Protein AF-A0A953LMV0-F1 (afdb_monomer_lite)

Secondary structure (DSSP, 8-state):
-HHHHHHHHHHTS-EEESSHHHHHHHHHHHHHHTTPPP----EEEHHHHHHHHHHHH-SS---TT-HHHHHHTTTPPP--TT-HHHHHHHHHHHHHHHHHHHT--SGGGG-

pLDDT: mean 91.79, std 8.78, range [57.16, 98.31]

Sequence (111 aa):
AALEQVLLRLEQGVLLVHFAALDVEFLRRACLACGRPWPRPRVVDTVRLLEHMARFEYPKPAPASQLGAARERFGLPAVEEHDALADALATAELFLVLRHRLRAETVGELI

Structure (mmCIF, N/CA/C/O backbone):
data_AF-A0A953LMV0-F1
#
_entry.id   AF-A0A953LMV0-F1
#
loop_
_atom_site.group_PDB
_atom_site.id
_atom_site.type_symbol
_atom_site.label_atom_id
_atom_site.label_alt_id
_atom_site.label_comp_id
_atom_site.label_asym_id
_atom_site.label_entity_id
_atom_site.label_seq_id
_atom_site.pdbx_PDB_ins_code
_atom_site.Cartn_x
_atom_site.Cartn_y
_atom_site.Cartn_z
_atom_site.occupancy
_atom_site.B_iso_or_equiv
_atom_site.auth_seq_id
_atom_site.auth_comp_id
_atom_site.auth_asym_id
_atom_site.auth_atom_id
_atom_site.pdbx_PDB_model_num
ATOM 1 N N . ALA A 1 1 ? -18.609 8.220 7.581 1.00 79.00 1 ALA A N 1
ATOM 2 C CA . ALA A 1 1 ? -17.713 9.095 6.786 1.00 79.00 1 ALA A CA 1
ATOM 3 C C . ALA A 1 1 ? -16.659 8.237 6.077 1.00 79.00 1 ALA A C 1
ATOM 5 O O . ALA A 1 1 ? -16.539 7.075 6.442 1.00 79.00 1 ALA A O 1
ATOM 6 N N . ALA A 1 2 ? -15.918 8.759 5.090 1.00 92.06 2 ALA A N 1
ATOM 7 C CA . ALA A 1 2 ? -14.952 7.987 4.285 1.00 92.06 2 ALA A CA 1
ATOM 8 C C . ALA A 1 2 ? -13.950 7.161 5.122 1.00 92.06 2 ALA A C 1
ATOM 10 O O . ALA A 1 2 ? -13.700 6.001 4.807 1.00 92.06 2 ALA A O 1
ATOM 11 N N . LEU A 1 3 ? -13.466 7.709 6.245 1.00 95.06 3 LEU A N 1
ATOM 12 C CA . LEU A 1 3 ? -12.580 6.997 7.174 1.00 95.06 3 LEU A CA 1
ATOM 13 C C . LEU A 1 3 ? -13.185 5.681 7.695 1.00 95.06 3 LEU A C 1
ATOM 15 O O . LEU A 1 3 ? -12.485 4.682 7.761 1.00 95.06 3 LEU A O 1
ATOM 19 N N . GLU A 1 4 ? -14.482 5.646 8.008 1.00 95.31 4 GLU A N 1
ATOM 20 C CA . GLU A 1 4 ? -15.161 4.430 8.489 1.00 95.31 4 GLU A CA 1
ATOM 21 C C . GLU A 1 4 ? -15.122 3.305 7.455 1.00 95.31 4 GLU A C 1
ATOM 23 O O . GLU A 1 4 ? -14.906 2.146 7.795 1.00 95.31 4 GLU A O 1
ATOM 28 N N . GLN A 1 5 ? -15.304 3.654 6.179 1.00 94.69 5 GLN A N 1
ATOM 29 C CA . GLN A 1 5 ? -15.247 2.682 5.092 1.00 94.69 5 GLN A CA 1
ATOM 30 C C . GLN A 1 5 ? -13.826 2.148 4.919 1.00 94.69 5 GLN A C 1
ATOM 32 O O . GLN A 1 5 ? -13.651 0.950 4.715 1.00 94.69 5 GLN A O 1
ATOM 37 N N . VAL A 1 6 ? -12.815 3.012 5.052 1.00 94.50 6 VAL A N 1
ATOM 38 C CA . VAL A 1 6 ? -11.409 2.592 5.030 1.00 94.50 6 VAL A CA 1
ATOM 39 C C . VAL A 1 6 ? -11.113 1.650 6.196 1.00 94.50 6 VAL A C 1
ATOM 41 O O . VAL A 1 6 ? -10.608 0.557 5.964 1.00 94.50 6 VAL A O 1
ATOM 44 N N . LEU A 1 7 ? -11.481 2.015 7.428 1.00 95.31 7 LEU A N 1
ATOM 45 C CA . LEU A 1 7 ? -11.244 1.190 8.618 1.00 95.31 7 LEU A CA 1
ATOM 46 C C . LEU A 1 7 ? -11.884 -0.198 8.495 1.00 95.31 7 LEU A C 1
ATOM 48 O O . LEU A 1 7 ? -11.204 -1.195 8.726 1.00 95.31 7 LEU A O 1
ATOM 52 N N . LEU A 1 8 ? -13.135 -0.271 8.030 1.00 94.62 8 LEU A N 1
ATOM 53 C CA . LEU A 1 8 ? -13.818 -1.543 7.785 1.00 94.62 8 LEU A CA 1
ATOM 54 C C . LEU A 1 8 ? -13.052 -2.426 6.786 1.00 94.62 8 LEU A C 1
ATOM 56 O O . LEU A 1 8 ? -12.939 -3.634 6.977 1.00 94.62 8 LEU A O 1
ATOM 60 N N . ARG A 1 9 ? -12.505 -1.838 5.715 1.00 94.50 9 ARG A N 1
ATOM 61 C CA . ARG A 1 9 ? -11.720 -2.587 4.719 1.00 94.50 9 ARG A CA 1
ATOM 62 C C . ARG A 1 9 ? -10.362 -3.029 5.259 1.00 94.50 9 ARG A C 1
ATOM 64 O O . ARG A 1 9 ? -9.908 -4.114 4.907 1.00 94.50 9 ARG A O 1
ATOM 71 N N . LEU A 1 10 ? -9.734 -2.231 6.123 1.00 94.50 10 LEU A N 1
ATOM 72 C CA . LEU A 1 10 ? -8.461 -2.581 6.759 1.00 94.50 10 LEU A CA 1
ATOM 73 C C . LEU A 1 10 ? -8.592 -3.779 7.710 1.00 94.50 10 LEU A C 1
ATOM 75 O O . LEU A 1 10 ? -7.656 -4.566 7.811 1.00 94.50 10 LEU A O 1
ATOM 79 N N . GLU A 1 11 ? -9.744 -3.958 8.362 1.00 92.50 11 GLU A N 1
ATOM 80 C CA . GLU A 1 11 ? -10.023 -5.132 9.208 1.00 92.50 11 GLU A CA 1
ATOM 81 C C . GLU A 1 11 ? -10.196 -6.429 8.401 1.00 92.50 11 GLU A C 1
ATOM 83 O O . GLU A 1 11 ? -9.968 -7.524 8.913 1.00 92.50 11 GLU A O 1
ATOM 88 N N . GLN A 1 12 ? -10.577 -6.317 7.128 1.00 92.31 12 GLN A N 1
ATOM 89 C CA . GLN A 1 12 ? -10.882 -7.452 6.253 1.00 92.31 12 GLN A CA 1
ATOM 90 C C . GLN A 1 12 ? -9.690 -7.903 5.400 1.00 92.31 12 GLN A C 1
ATOM 92 O O . GLN A 1 12 ? -9.808 -8.869 4.645 1.00 92.31 12 GLN A O 1
ATOM 97 N N . GLY A 1 13 ? -8.549 -7.215 5.478 1.00 91.69 13 GLY A N 1
ATOM 98 C CA . GLY A 1 13 ? -7.481 -7.409 4.509 1.00 91.69 13 GLY A CA 1
ATOM 99 C C . GLY A 1 13 ? -6.098 -6.969 4.964 1.00 91.69 13 GLY A C 1
ATOM 100 O O . GLY A 1 13 ? -5.727 -7.024 6.135 1.00 91.69 13 GLY A O 1
ATOM 101 N N . VAL A 1 14 ? -5.296 -6.612 3.969 1.00 95.31 14 VAL A N 1
ATOM 102 C CA . VAL A 1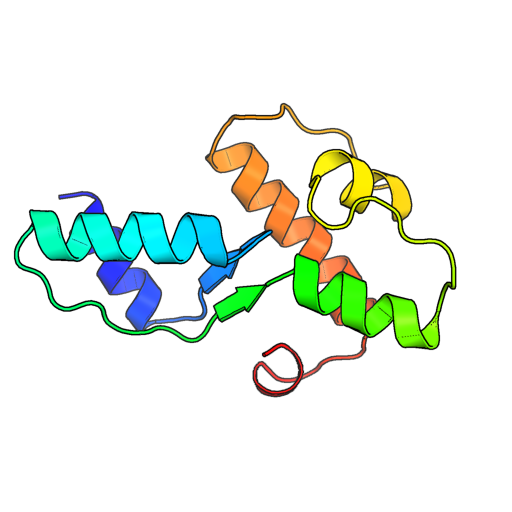 14 ? -3.914 -6.158 4.105 1.00 95.31 14 VAL A CA 1
ATOM 103 C C . VAL A 1 14 ? -3.815 -4.838 3.358 1.00 95.31 14 VAL A C 1
ATOM 105 O O . VAL A 1 14 ? -4.326 -4.722 2.245 1.00 95.31 14 VAL A O 1
ATOM 108 N N . LEU A 1 15 ? -3.183 -3.844 3.973 1.00 97.38 15 LEU A N 1
ATOM 109 C CA . LEU A 1 15 ? -2.934 -2.561 3.334 1.00 97.38 15 LEU A CA 1
ATOM 110 C C . LEU A 1 15 ? -1.766 -2.714 2.357 1.00 97.38 15 LEU A C 1
ATOM 112 O O . LEU A 1 15 ? -0.647 -2.995 2.776 1.00 97.38 15 LEU A O 1
ATOM 116 N N . LEU A 1 16 ? -2.032 -2.538 1.067 1.00 97.94 16 LEU A N 1
ATOM 117 C CA . LEU A 1 16 ? -1.018 -2.540 0.017 1.00 97.94 16 LEU A CA 1
ATOM 118 C C . LEU A 1 16 ? -0.712 -1.101 -0.401 1.00 97.94 16 LEU A C 1
ATOM 120 O O . LEU A 1 16 ? -1.628 -0.376 -0.777 1.00 97.94 16 LEU A O 1
ATOM 124 N N . VAL A 1 17 ? 0.560 -0.710 -0.341 1.00 97.81 17 VAL A N 1
ATOM 125 C CA . VAL A 1 17 ? 1.018 0.667 -0.588 1.00 97.81 17 VAL A CA 1
ATOM 126 C C . VAL A 1 17 ? 2.376 0.693 -1.298 1.00 97.81 17 VAL A C 1
ATOM 128 O O . VAL A 1 17 ? 3.117 -0.299 -1.318 1.00 97.81 17 VAL A O 1
ATOM 131 N N . HIS A 1 18 ? 2.708 1.836 -1.894 1.00 96.06 18 HIS A N 1
ATOM 132 C CA . HIS A 1 18 ? 4.002 2.101 -2.518 1.00 96.06 18 HIS A CA 1
ATOM 133 C C . HIS A 1 18 ? 4.736 3.182 -1.728 1.00 96.06 18 HIS A C 1
ATOM 135 O O . HIS A 1 18 ? 4.716 4.339 -2.126 1.00 96.06 18 HIS A O 1
ATOM 141 N N . PHE A 1 19 ? 5.376 2.774 -0.621 1.00 95.81 19 PHE A N 1
ATOM 142 C CA . PHE A 1 19 ? 5.986 3.594 0.437 1.00 95.81 19 PHE A CA 1
ATOM 143 C C . PHE A 1 19 ? 5.094 3.799 1.672 1.00 95.81 19 PHE A C 1
ATOM 145 O O . PHE A 1 19 ? 4.497 4.851 1.902 1.00 95.81 19 PHE A O 1
ATOM 152 N N . ALA A 1 20 ? 5.080 2.791 2.548 1.00 96.50 20 ALA A N 1
ATOM 153 C CA . ALA A 1 20 ? 4.173 2.736 3.694 1.00 96.50 20 ALA A CA 1
ATOM 154 C C . ALA A 1 20 ? 4.305 3.904 4.677 1.00 96.50 20 ALA A C 1
ATOM 156 O O . ALA A 1 20 ? 3.333 4.243 5.350 1.00 96.50 20 ALA A O 1
ATOM 157 N N . ALA A 1 21 ? 5.483 4.526 4.776 1.00 94.94 21 ALA A N 1
ATOM 158 C CA . ALA A 1 21 ? 5.711 5.638 5.694 1.00 94.94 21 ALA A CA 1
ATOM 159 C C . ALA A 1 21 ? 4.773 6.830 5.433 1.00 94.94 21 ALA A C 1
ATOM 161 O O . ALA A 1 21 ? 4.435 7.542 6.378 1.00 94.94 21 ALA A O 1
ATOM 162 N N . LEU A 1 22 ? 4.339 7.029 4.183 1.00 94.00 22 LEU A N 1
ATOM 163 C CA . LEU A 1 22 ? 3.421 8.101 3.814 1.00 94.00 22 LEU A CA 1
ATOM 164 C C . LEU A 1 22 ? 1.970 7.739 4.164 1.00 94.00 22 LEU A C 1
ATOM 166 O O . LEU A 1 22 ? 1.359 8.387 5.016 1.00 94.00 22 LEU A O 1
ATOM 170 N N . ASP A 1 23 ? 1.435 6.681 3.553 1.00 95.50 23 ASP A N 1
ATOM 171 C CA . ASP A 1 23 ? 0.025 6.295 3.684 1.00 95.50 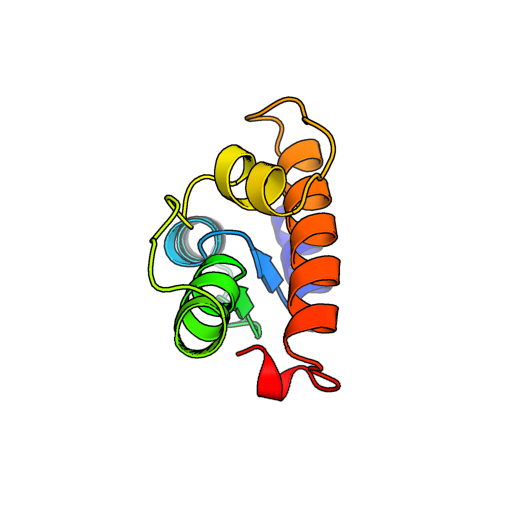23 ASP A CA 1
ATOM 172 C C . ASP A 1 23 ? -0.363 5.904 5.114 1.00 95.50 23 ASP A C 1
ATOM 174 O O . ASP A 1 23 ? -1.420 6.297 5.614 1.00 95.50 23 ASP A O 1
ATOM 178 N N . VAL A 1 24 ? 0.499 5.157 5.813 1.00 96.88 24 VAL A N 1
ATOM 179 C CA . VAL A 1 24 ? 0.222 4.728 7.193 1.00 96.88 24 VAL A CA 1
ATOM 180 C C . VAL A 1 24 ? 0.158 5.932 8.125 1.00 96.88 24 VAL A C 1
ATOM 182 O O . VAL A 1 24 ? -0.728 5.997 8.978 1.00 96.88 24 VAL A O 1
ATOM 185 N N . GLU A 1 25 ? 1.061 6.901 7.969 1.00 97.69 25 GLU A N 1
ATOM 186 C CA . GLU A 1 25 ? 1.053 8.109 8.793 1.00 97.69 25 GLU A CA 1
ATOM 187 C C . GLU A 1 25 ? -0.150 9.003 8.462 1.00 97.69 25 GLU A C 1
ATOM 189 O O . GLU A 1 25 ? -0.786 9.533 9.376 1.00 97.69 25 GLU A O 1
ATOM 194 N N . PHE A 1 26 ? -0.527 9.111 7.184 1.00 96.44 26 PHE A N 1
ATOM 195 C CA . PHE A 1 26 ? -1.735 9.821 6.762 1.00 96.44 26 PHE A CA 1
ATOM 196 C C . PHE A 1 26 ? -2.995 9.231 7.414 1.00 96.44 26 PHE A C 1
ATOM 198 O O . PHE A 1 26 ? -3.765 9.946 8.064 1.00 96.44 26 PHE A O 1
ATOM 205 N N . LEU A 1 27 ? -3.175 7.911 7.327 1.00 96.75 27 LEU A N 1
ATOM 206 C CA . LEU A 1 27 ? -4.322 7.219 7.916 1.00 96.75 27 LEU A CA 1
ATOM 207 C C . LEU A 1 27 ? -4.309 7.264 9.449 1.00 96.75 27 LEU A C 1
ATOM 209 O O . LEU A 1 27 ? -5.358 7.449 10.074 1.00 96.75 27 LEU A O 1
ATOM 213 N N . ARG A 1 28 ? -3.132 7.152 10.073 1.00 97.56 28 ARG A N 1
ATOM 214 C CA . ARG A 1 28 ? -2.977 7.279 11.527 1.00 97.56 28 ARG A CA 1
ATOM 215 C C . ARG A 1 28 ? -3.400 8.664 12.014 1.00 97.56 28 ARG A C 1
ATOM 217 O O . ARG A 1 28 ? -4.115 8.758 13.014 1.00 97.56 28 ARG A O 1
ATOM 224 N N . ARG A 1 29 ? -3.001 9.730 11.313 1.00 98.12 29 ARG A N 1
ATOM 225 C CA . ARG A 1 29 ? -3.424 11.106 11.624 1.00 98.12 29 ARG A CA 1
ATOM 226 C C . ARG A 1 29 ? -4.922 11.299 11.430 1.00 98.12 29 ARG A C 1
ATOM 228 O O . ARG A 1 29 ? -5.551 11.918 12.282 1.00 98.12 29 ARG A O 1
ATOM 235 N N . ALA A 1 30 ? -5.501 10.729 10.373 1.00 97.38 30 ALA A N 1
ATOM 236 C CA . ALA A 1 30 ? -6.945 10.768 10.155 1.00 97.38 30 ALA A CA 1
ATOM 237 C C . ALA A 1 30 ? -7.713 10.081 11.299 1.00 97.38 30 ALA A C 1
ATOM 239 O O . ALA A 1 30 ? -8.688 10.631 11.807 1.00 97.38 30 ALA A O 1
ATOM 240 N N . CYS A 1 31 ? -7.232 8.926 11.775 1.00 97.69 31 CYS A N 1
ATOM 241 C CA . CYS A 1 31 ? -7.806 8.252 12.941 1.00 97.69 31 CYS A CA 1
ATOM 242 C C . CYS A 1 31 ? -7.751 9.134 14.189 1.00 97.69 31 CYS A C 1
ATOM 244 O O . CYS A 1 31 ? -8.774 9.322 14.845 1.00 97.69 31 CYS A O 1
ATOM 246 N N . LEU A 1 32 ? -6.588 9.729 14.473 1.00 97.75 32 LEU A N 1
ATOM 247 C CA . LEU A 1 32 ? -6.415 10.632 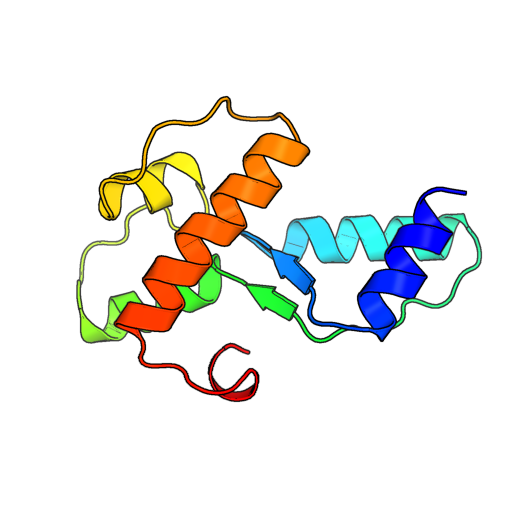15.611 1.00 97.75 32 LEU A CA 1
ATOM 248 C C . LEU A 1 32 ? -7.371 11.832 15.537 1.00 97.75 32 LEU A C 1
ATOM 250 O O . LEU A 1 32 ? -8.054 12.127 16.515 1.00 97.75 32 LEU A O 1
ATOM 254 N N . ALA A 1 33 ? -7.459 12.486 14.377 1.00 97.62 33 ALA A N 1
ATOM 255 C CA . ALA A 1 33 ? -8.321 13.647 14.164 1.00 97.62 33 ALA A CA 1
ATOM 256 C C . ALA A 1 33 ? -9.817 13.322 14.323 1.00 97.62 33 ALA A C 1
ATOM 258 O O . ALA A 1 33 ? -10.593 14.176 14.744 1.00 97.62 33 ALA A O 1
ATOM 259 N N . CYS A 1 34 ? -10.224 12.088 14.020 1.00 96.69 34 CYS A N 1
ATOM 260 C CA . CYS A 1 34 ? -11.602 11.622 14.171 1.00 96.69 34 CYS A CA 1
ATOM 261 C C . CYS A 1 34 ? -11.875 10.896 15.501 1.00 96.69 34 CYS A C 1
ATOM 263 O O . CYS A 1 34 ? -12.953 10.323 15.661 1.00 96.69 34 CYS A O 1
ATOM 265 N N . GLY A 1 35 ? -10.921 10.870 16.441 1.00 96.81 35 GLY A N 1
ATOM 266 C CA . GLY A 1 35 ? -11.078 10.169 17.721 1.00 96.81 35 GLY A CA 1
ATOM 267 C C . GLY A 1 35 ? -11.230 8.649 17.581 1.00 96.81 35 GLY A C 1
ATOM 268 O O . GLY A 1 35 ? -11.864 8.009 18.418 1.00 96.81 35 GLY A O 1
ATOM 269 N N . ARG A 1 36 ? -10.686 8.060 16.510 1.00 96.69 36 ARG A N 1
ATOM 270 C CA . ARG A 1 36 ? -10.730 6.618 16.235 1.00 96.69 36 ARG A CA 1
ATOM 271 C C . ARG A 1 36 ? -9.398 5.956 16.601 1.00 96.69 36 ARG A C 1
ATOM 273 O O . ARG A 1 36 ? -8.339 6.545 16.370 1.00 96.69 36 ARG A O 1
ATOM 280 N N . PRO A 1 37 ? -9.409 4.720 17.129 1.00 96.12 37 PRO A N 1
ATOM 281 C CA . PRO A 1 37 ? -8.181 3.957 17.310 1.00 96.12 37 PRO A CA 1
ATOM 282 C C . PRO A 1 37 ? -7.591 3.566 15.947 1.00 96.12 37 PRO A C 1
ATOM 284 O O . PRO A 1 37 ? -8.319 3.197 15.029 1.00 96.12 37 PRO A O 1
ATOM 287 N N . TRP A 1 38 ? -6.263 3.616 15.819 1.00 96.56 38 TRP A N 1
ATOM 288 C CA . TRP A 1 38 ? -5.568 3.087 14.642 1.00 96.56 38 TRP A CA 1
ATOM 289 C C . TRP A 1 38 ? -5.525 1.548 14.708 1.00 96.56 38 TRP A C 1
ATOM 291 O O . TRP A 1 38 ? -4.916 1.026 15.647 1.00 96.56 38 TRP A O 1
ATOM 301 N N . PRO A 1 39 ? -6.106 0.811 13.738 1.00 94.81 39 PRO A N 1
ATOM 302 C CA . PRO A 1 39 ? -6.230 -0.649 13.811 1.00 94.81 39 PRO A CA 1
ATOM 303 C C . PRO A 1 39 ? -4.919 -1.418 13.600 1.00 94.81 39 PRO A C 1
ATOM 305 O O . PRO A 1 39 ? -4.895 -2.622 13.823 1.00 94.81 39 PRO A O 1
ATOM 308 N N . ARG A 1 40 ? -3.823 -0.750 13.199 1.00 94.81 40 ARG A N 1
ATOM 309 C CA . ARG A 1 40 ? -2.514 -1.382 12.918 1.00 94.81 40 ARG A CA 1
ATOM 310 C C . ARG A 1 40 ? -2.639 -2.587 11.961 1.00 94.81 40 ARG A C 1
ATOM 312 O O . ARG A 1 40 ? -2.248 -3.695 12.328 1.00 94.81 40 ARG A O 1
ATOM 319 N N . PRO A 1 41 ? -3.183 -2.387 10.745 1.00 95.44 41 PRO A N 1
ATOM 320 C CA . PRO A 1 41 ? -3.339 -3.465 9.781 1.00 95.44 41 PRO A CA 1
ATOM 321 C C . PRO A 1 41 ? -1.972 -4.023 9.376 1.00 95.44 41 PRO A C 1
ATOM 323 O O . PRO A 1 41 ? -0.945 -3.348 9.480 1.00 95.44 41 PRO A O 1
ATOM 326 N N . ARG A 1 42 ? -1.969 -5.248 8.850 1.00 96.25 42 ARG A N 1
ATOM 327 C CA . ARG A 1 42 ? -0.815 -5.767 8.109 1.00 96.25 42 ARG A CA 1
ATOM 328 C C . ARG A 1 42 ? -0.571 -4.884 6.886 1.00 96.25 42 ARG A C 1
ATOM 330 O O . ARG A 1 42 ? -1.536 -4.515 6.216 1.00 96.25 42 ARG A O 1
ATOM 337 N N . VAL A 1 43 ? 0.691 -4.573 6.597 1.00 97.62 43 VAL A N 1
ATOM 338 C CA . VAL A 1 43 ? 1.074 -3.675 5.501 1.00 97.62 43 VAL A CA 1
ATOM 339 C C . VAL A 1 43 ? 2.062 -4.373 4.583 1.00 97.62 43 VAL A C 1
ATOM 341 O O . VAL A 1 43 ? 3.109 -4.813 5.045 1.00 97.62 43 VAL A O 1
ATOM 344 N N . VAL A 1 44 ? 1.739 -4.432 3.295 1.00 98.31 44 VAL A N 1
ATOM 345 C CA . VAL A 1 44 ? 2.671 -4.814 2.234 1.00 98.31 44 VAL A CA 1
ATOM 346 C C . VAL A 1 44 ? 3.147 -3.538 1.555 1.00 98.31 44 VAL A C 1
ATOM 348 O O . VAL A 1 44 ? 2.347 -2.771 1.019 1.00 98.31 44 VAL A O 1
ATOM 351 N N . ASP A 1 45 ? 4.457 -3.315 1.594 1.00 97.81 45 ASP A N 1
ATOM 352 C CA . ASP A 1 45 ? 5.107 -2.148 1.004 1.00 97.81 45 ASP A CA 1
ATOM 353 C C . ASP A 1 45 ? 5.902 -2.569 -0.231 1.00 97.81 45 ASP A C 1
ATOM 355 O O . ASP A 1 45 ? 6.929 -3.247 -0.132 1.00 97.81 45 ASP A O 1
ATOM 359 N N . THR A 1 46 ? 5.441 -2.155 -1.409 1.00 97.25 46 THR A N 1
ATOM 360 C CA . THR A 1 46 ? 6.100 -2.519 -2.670 1.00 97.25 46 THR A CA 1
ATOM 361 C C . THR A 1 46 ? 7.515 -1.944 -2.793 1.00 97.25 46 THR A C 1
ATOM 363 O O . THR A 1 46 ? 8.338 -2.557 -3.470 1.00 97.25 46 THR A O 1
ATOM 366 N N . VAL A 1 47 ? 7.857 -0.860 -2.079 1.00 95.88 47 VAL A N 1
ATOM 367 C CA . VAL A 1 47 ? 9.242 -0.353 -2.007 1.00 95.88 47 VAL A CA 1
ATOM 368 C C . VAL A 1 47 ? 10.143 -1.369 -1.309 1.00 95.88 47 VAL A C 1
ATOM 370 O O . VAL A 1 47 ? 11.211 -1.705 -1.816 1.00 95.88 47 VAL A O 1
ATOM 373 N N . ARG A 1 48 ? 9.685 -1.947 -0.193 1.00 94.62 48 ARG A N 1
ATOM 374 C CA . ARG A 1 48 ? 10.436 -2.991 0.524 1.00 94.62 48 ARG A CA 1
ATOM 375 C C . ARG A 1 48 ? 10.572 -4.266 -0.298 1.00 94.62 48 ARG A C 1
ATOM 377 O O . ARG A 1 48 ? 11.633 -4.885 -0.293 1.00 94.62 48 ARG A O 1
ATOM 384 N N . LEU A 1 49 ? 9.523 -4.648 -1.027 1.00 94.69 49 LEU A N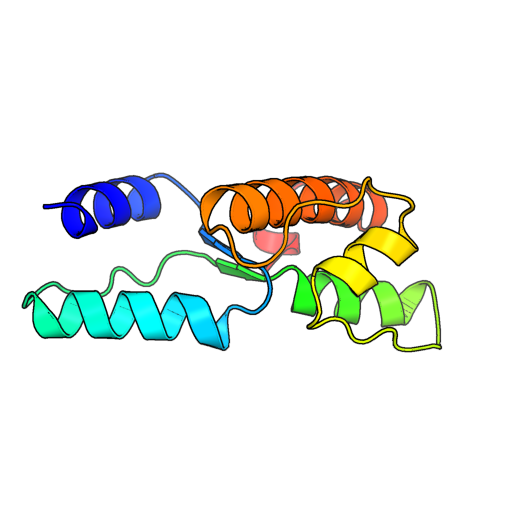 1
ATOM 385 C CA . LEU A 1 49 ? 9.577 -5.798 -1.933 1.00 94.69 49 LEU A CA 1
ATOM 386 C C . LEU A 1 49 ? 10.594 -5.578 -3.064 1.00 94.69 49 LEU A C 1
ATOM 388 O O . LEU A 1 49 ? 11.359 -6.488 -3.383 1.00 94.69 49 LEU A O 1
ATOM 392 N N . LEU A 1 50 ? 10.650 -4.370 -3.636 1.00 93.75 50 LEU A N 1
ATOM 393 C CA . LEU A 1 50 ? 11.658 -3.988 -4.632 1.00 93.75 50 LEU A CA 1
ATOM 394 C C . LEU A 1 50 ? 13.076 -4.071 -4.069 1.00 93.75 50 LEU A C 1
ATOM 396 O O . LEU A 1 50 ? 13.959 -4.634 -4.718 1.00 93.75 50 LEU A O 1
ATOM 400 N N . GLU A 1 51 ? 13.295 -3.531 -2.870 1.00 91.06 51 GLU A N 1
ATOM 401 C CA . GLU A 1 51 ? 14.582 -3.595 -2.173 1.00 91.06 51 GLU A CA 1
ATOM 402 C C . GLU A 1 51 ? 14.993 -5.038 -1.871 1.00 91.06 51 GLU A C 1
ATOM 404 O O . GLU A 1 51 ? 16.160 -5.394 -2.037 1.00 91.06 51 GLU A O 1
ATOM 409 N N . HIS A 1 52 ? 14.047 -5.884 -1.457 1.00 90.00 52 HIS A N 1
ATOM 410 C CA . HIS A 1 52 ? 14.292 -7.300 -1.209 1.00 90.00 52 HIS A CA 1
ATOM 411 C C . HIS A 1 52 ? 14.684 -8.027 -2.500 1.00 90.00 52 HIS A C 1
ATOM 413 O O . HIS A 1 52 ? 15.732 -8.667 -2.544 1.00 90.00 52 HIS A O 1
ATOM 419 N N . MET A 1 53 ? 13.913 -7.855 -3.577 1.00 89.00 53 MET A N 1
ATOM 420 C CA . MET A 1 53 ? 14.199 -8.441 -4.890 1.00 89.00 53 MET A CA 1
ATOM 421 C C . MET A 1 53 ? 15.556 -7.977 -5.447 1.00 89.00 53 MET A C 1
ATOM 423 O O . MET A 1 53 ? 16.303 -8.770 -6.023 1.00 89.00 53 MET A O 1
ATOM 427 N N . ALA A 1 54 ? 15.917 -6.702 -5.253 1.00 86.75 54 ALA A N 1
ATOM 428 C CA . ALA A 1 54 ? 17.190 -6.150 -5.717 1.00 86.75 54 ALA A CA 1
ATOM 429 C C . ALA A 1 54 ? 18.411 -6.864 -5.112 1.00 86.75 54 ALA A C 1
ATOM 431 O O . ALA A 1 54 ? 19.435 -6.973 -5.782 1.00 86.75 54 ALA A O 1
ATOM 432 N N . ARG A 1 55 ? 18.297 -7.428 -3.900 1.00 83.44 55 ARG A N 1
ATOM 433 C CA . ARG A 1 55 ? 19.377 -8.218 -3.277 1.00 83.44 55 ARG A CA 1
ATOM 434 C C . ARG A 1 55 ? 19.711 -9.496 -4.049 1.00 83.44 55 ARG A C 1
ATOM 436 O O . ARG A 1 55 ? 20.821 -9.996 -3.904 1.00 83.44 55 ARG A O 1
ATOM 443 N N . PHE A 1 56 ? 18.775 -10.013 -4.844 1.00 80.88 56 PHE A N 1
ATOM 444 C CA . PHE A 1 56 ? 18.924 -11.285 -5.555 1.00 80.88 56 PHE A CA 1
ATOM 445 C C . PHE A 1 56 ? 19.057 -11.118 -7.068 1.00 80.88 56 PHE A C 1
ATOM 447 O O . PHE A 1 56 ? 19.764 -11.899 -7.697 1.00 80.88 56 PHE A O 1
ATOM 454 N N . GLU A 1 57 ? 18.397 -10.118 -7.659 1.00 74.94 57 GLU A N 1
ATOM 455 C CA . GLU A 1 57 ? 18.293 -10.024 -9.119 1.00 74.94 57 GLU A CA 1
ATOM 456 C C . GLU A 1 57 ? 19.140 -8.902 -9.750 1.00 74.94 57 GLU A C 1
ATOM 458 O O . GLU A 1 57 ? 19.552 -9.057 -10.898 1.00 74.94 57 GLU A O 1
ATOM 463 N N . TYR A 1 58 ? 19.424 -7.773 -9.072 1.00 65.12 58 TYR A N 1
ATOM 464 C CA . TYR A 1 58 ? 20.061 -6.620 -9.743 1.00 65.12 58 TYR A CA 1
ATOM 465 C C . TYR A 1 58 ? 20.816 -5.652 -8.806 1.00 65.12 58 TYR A C 1
ATOM 467 O O . TYR A 1 58 ? 20.199 -5.069 -7.918 1.00 65.12 58 TYR A O 1
ATOM 475 N N . PRO A 1 59 ? 22.095 -5.322 -9.085 1.00 60.34 59 PRO A N 1
ATOM 476 C CA . PRO A 1 59 ? 22.883 -4.392 -8.267 1.00 60.34 59 PRO A CA 1
ATOM 477 C C . PRO A 1 59 ? 22.626 -2.895 -8.534 1.00 60.34 59 PRO A C 1
ATOM 479 O O . PRO A 1 59 ? 23.201 -2.058 -7.842 1.00 60.34 59 PRO A O 1
ATOM 482 N N . LYS A 1 60 ? 21.808 -2.514 -9.530 1.00 57.69 60 LYS A N 1
ATOM 483 C CA . LYS A 1 60 ? 21.515 -1.096 -9.819 1.00 57.69 60 LYS A CA 1
ATOM 484 C C . LYS A 1 60 ? 20.195 -0.661 -9.165 1.00 57.69 60 LYS A C 1
ATOM 486 O O . LYS A 1 60 ? 19.144 -1.158 -9.580 1.00 57.69 60 LYS A O 1
ATOM 491 N N . PRO A 1 61 ? 20.215 0.273 -8.197 1.00 57.16 61 PRO A N 1
ATOM 492 C CA . PRO A 1 61 ? 18.995 0.798 -7.608 1.00 57.16 61 PRO A CA 1
ATOM 493 C C . PRO A 1 61 ? 18.343 1.782 -8.587 1.00 57.16 61 PRO A C 1
ATOM 495 O O . PRO A 1 61 ? 18.824 2.895 -8.780 1.00 57.16 61 PRO A O 1
ATOM 498 N N . ALA A 1 62 ? 17.242 1.375 -9.222 1.00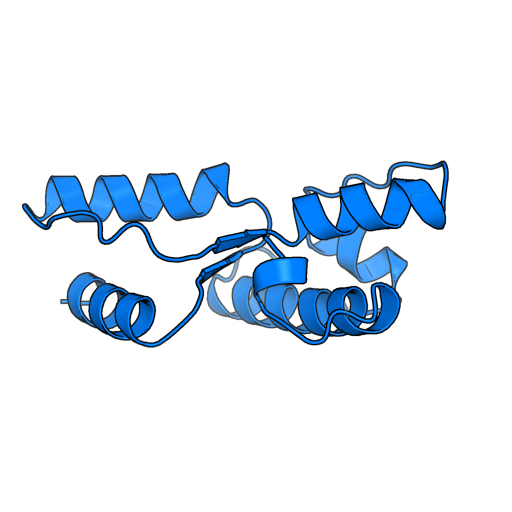 57.75 62 ALA A N 1
ATOM 499 C CA . ALA A 1 62 ? 16.248 2.350 -9.670 1.00 57.75 62 ALA A CA 1
ATOM 500 C C . ALA A 1 62 ? 15.655 3.036 -8.420 1.00 57.75 62 ALA A C 1
ATOM 502 O O . ALA A 1 62 ? 15.657 2.408 -7.354 1.00 57.75 62 ALA A O 1
ATOM 503 N N . PRO A 1 63 ? 15.158 4.283 -8.502 1.00 70.19 63 PRO A N 1
ATOM 504 C CA . PRO A 1 63 ? 14.503 4.929 -7.370 1.00 70.19 63 PRO A CA 1
ATOM 505 C C . PRO A 1 63 ? 13.222 4.163 -7.020 1.00 70.19 63 PRO A C 1
ATOM 507 O O . PRO A 1 63 ? 12.160 4.416 -7.578 1.00 70.19 63 PRO A O 1
ATOM 510 N N . ALA A 1 64 ? 13.337 3.197 -6.104 1.00 76.12 64 ALA A N 1
ATOM 511 C CA . ALA A 1 64 ? 12.260 2.278 -5.744 1.00 76.12 64 ALA A CA 1
ATOM 512 C C . ALA A 1 64 ? 11.033 2.992 -5.166 1.00 76.12 64 ALA A C 1
ATOM 514 O O . ALA A 1 64 ? 9.958 2.411 -5.177 1.00 76.12 64 ALA A O 1
ATOM 515 N N . SER A 1 65 ? 11.206 4.225 -4.682 1.00 82.06 65 SER A N 1
ATOM 516 C CA . SER A 1 65 ? 10.155 5.085 -4.141 1.00 82.06 65 SER A CA 1
ATOM 517 C C . SER A 1 65 ? 9.349 5.847 -5.196 1.00 82.06 65 SER A C 1
ATOM 519 O O . SER A 1 65 ? 8.320 6.423 -4.853 1.00 82.06 65 SER A O 1
ATOM 521 N N . GLN A 1 66 ? 9.810 5.911 -6.449 1.00 90.31 66 GLN A N 1
ATOM 522 C CA . GLN A 1 66 ? 9.054 6.531 -7.537 1.00 90.31 66 GLN A CA 1
ATOM 523 C C . GLN A 1 66 ? 8.265 5.451 -8.271 1.00 90.31 66 GLN A C 1
ATOM 525 O O . GLN A 1 66 ? 8.849 4.624 -8.975 1.00 90.31 66 GLN A O 1
ATOM 530 N N . LEU A 1 67 ? 6.937 5.482 -8.134 1.00 92.94 67 LEU A N 1
ATOM 531 C CA . LEU A 1 67 ? 6.052 4.449 -8.673 1.00 92.94 67 LEU A CA 1
ATOM 532 C C . LEU A 1 67 ? 6.203 4.291 -10.189 1.00 92.94 67 LEU A C 1
ATOM 534 O O . LEU A 1 67 ? 6.353 3.166 -10.666 1.00 92.94 67 LEU A O 1
ATOM 538 N N . GLY A 1 68 ? 6.238 5.399 -10.937 1.00 92.31 68 GLY A N 1
ATOM 539 C CA . GLY A 1 68 ? 6.446 5.392 -12.387 1.00 92.31 68 GLY A CA 1
ATOM 540 C C . GLY A 1 68 ? 7.752 4.700 -12.790 1.00 92.31 68 GLY A C 1
ATOM 541 O O . GLY A 1 68 ? 7.735 3.739 -13.559 1.00 92.31 68 GLY A O 1
ATOM 542 N N . ALA A 1 69 ? 8.876 5.095 -12.184 1.00 90.19 69 ALA A N 1
ATOM 543 C CA . ALA A 1 69 ? 10.187 4.502 -12.458 1.00 90.19 69 ALA A CA 1
ATOM 544 C C . ALA A 1 69 ? 10.267 3.017 -12.053 1.00 90.19 69 ALA A C 1
ATOM 546 O O . ALA A 1 69 ? 10.869 2.193 -12.748 1.00 90.19 69 ALA A O 1
ATOM 547 N N . ALA A 1 70 ? 9.644 2.647 -10.929 1.00 91.81 70 ALA A N 1
ATOM 548 C CA . ALA A 1 70 ? 9.563 1.260 -10.490 1.00 91.81 70 ALA A CA 1
ATOM 549 C C . ALA A 1 70 ? 8.766 0.393 -11.475 1.00 91.81 70 ALA A C 1
ATOM 551 O O . ALA A 1 70 ? 9.160 -0.739 -11.751 1.00 91.81 70 ALA A O 1
ATOM 552 N N . ARG A 1 71 ? 7.669 0.924 -12.025 1.00 94.19 71 ARG A N 1
ATOM 553 C CA . ARG A 1 71 ? 6.811 0.256 -13.013 1.00 94.19 71 ARG A CA 1
ATOM 554 C C . ARG A 1 71 ? 7.478 0.117 -14.377 1.00 94.19 71 ARG A C 1
ATOM 556 O O . ARG A 1 71 ? 7.427 -0.965 -14.966 1.00 94.19 71 ARG A O 1
ATOM 563 N N . GLU A 1 72 ? 8.149 1.169 -14.842 1.00 92.31 72 GLU A N 1
ATOM 564 C CA . GLU A 1 72 ? 8.877 1.188 -16.117 1.00 92.31 72 GLU A CA 1
ATOM 565 C C . GLU A 1 72 ? 9.904 0.050 -16.192 1.00 92.31 72 GLU A C 1
ATOM 567 O O . GLU A 1 72 ? 10.006 -0.645 -17.203 1.00 92.31 72 GLU A O 1
ATOM 572 N N . ARG A 1 73 ? 10.589 -0.235 -15.078 1.00 88.69 73 ARG A N 1
ATOM 573 C CA . ARG A 1 73 ? 11.552 -1.342 -14.968 1.00 88.69 73 ARG A CA 1
ATOM 574 C C . ARG A 1 73 ? 10.971 -2.711 -15.338 1.00 88.69 73 ARG A C 1
ATOM 576 O O . ARG A 1 73 ? 11.719 -3.591 -15.765 1.00 88.69 73 ARG A O 1
ATOM 583 N N . PHE A 1 74 ? 9.670 -2.914 -15.156 1.00 91.38 74 PHE A N 1
ATOM 584 C CA . PHE A 1 74 ? 8.989 -4.165 -15.494 1.00 91.38 74 PHE A CA 1
ATOM 585 C C . PHE A 1 74 ? 8.176 -4.078 -16.789 1.00 91.38 74 PHE A C 1
ATOM 587 O O . PHE A 1 74 ? 7.448 -5.018 -17.101 1.00 91.38 74 PHE A O 1
ATOM 594 N N . GLY A 1 75 ? 8.300 -2.982 -17.545 1.00 93.19 75 GLY A N 1
ATOM 595 C CA . GLY A 1 75 ? 7.556 -2.768 -18.785 1.00 93.19 75 GLY A CA 1
ATOM 596 C C . GLY A 1 75 ? 6.053 -2.586 -18.568 1.00 93.19 75 GLY A C 1
ATOM 597 O O . GLY A 1 75 ? 5.271 -2.909 -19.460 1.00 93.19 75 GLY A O 1
ATOM 598 N N . LEU A 1 76 ? 5.637 -2.119 -17.384 1.00 95.12 76 LEU A N 1
ATOM 599 C CA . LEU A 1 76 ? 4.232 -1.818 -17.118 1.00 95.12 76 LEU A CA 1
ATOM 600 C C . LEU A 1 76 ? 3.805 -0.528 -17.847 1.00 95.12 76 LEU A C 1
ATOM 602 O O . LEU A 1 76 ? 4.626 0.381 -17.991 1.00 95.12 76 LEU A O 1
ATOM 606 N N . PRO A 1 77 ? 2.536 -0.417 -18.285 1.00 92.88 77 PRO A N 1
ATOM 607 C CA . PRO A 1 77 ? 2.035 0.785 -18.946 1.00 92.88 77 PRO A CA 1
ATOM 608 C C . PRO A 1 77 ? 2.174 2.038 -18.073 1.00 92.88 77 PRO A C 1
ATOM 610 O O . PRO A 1 77 ? 2.012 1.980 -16.848 1.00 92.88 77 PRO A O 1
ATOM 613 N N . ALA A 1 78 ? 2.421 3.179 -18.717 1.00 89.25 78 ALA A N 1
ATOM 614 C CA . ALA A 1 78 ? 2.353 4.475 -18.054 1.00 89.25 78 ALA A CA 1
ATOM 615 C C . ALA A 1 78 ? 0.925 4.738 -17.549 1.00 89.25 78 ALA A C 1
ATOM 617 O O . ALA A 1 78 ? -0.055 4.365 -18.196 1.00 89.25 78 ALA A O 1
ATOM 618 N N . VAL A 1 79 ? 0.830 5.382 -16.392 1.00 86.75 79 VAL A N 1
ATOM 619 C CA . VAL A 1 79 ? -0.423 5.817 -15.769 1.00 86.75 79 VAL A CA 1
ATOM 620 C C . VAL A 1 79 ? -0.342 7.315 -15.520 1.00 86.75 79 VAL A C 1
ATOM 622 O O . VAL A 1 79 ? 0.755 7.867 -15.442 1.00 86.75 79 VAL A O 1
ATOM 625 N N . GLU A 1 80 ? -1.491 7.972 -15.421 1.00 84.44 80 GLU A N 1
ATOM 626 C CA . GLU A 1 80 ? -1.537 9.359 -14.970 1.00 84.44 80 GLU A CA 1
ATOM 627 C C . GLU A 1 80 ? -1.088 9.416 -13.505 1.00 84.44 80 GLU A C 1
ATOM 629 O O . GLU A 1 80 ? -1.671 8.758 -12.645 1.00 84.44 80 GLU A O 1
ATOM 634 N N . GLU A 1 81 ? -0.004 10.144 -13.244 1.00 77.62 81 GLU A N 1
ATOM 635 C CA . GLU A 1 81 ? 0.548 10.289 -11.900 1.00 77.62 81 GLU A CA 1
ATOM 636 C C . GLU A 1 81 ? -0.291 11.277 -11.081 1.00 77.62 81 GLU A C 1
ATOM 638 O O . GLU A 1 81 ? -0.831 12.246 -11.617 1.00 77.62 81 GLU A O 1
ATOM 643 N N . HIS A 1 82 ? -0.342 11.065 -9.763 1.00 80.88 82 HIS A N 1
ATOM 644 C CA . HIS A 1 82 ? -1.001 11.947 -8.789 1.00 80.88 82 HIS A CA 1
ATOM 645 C C . HIS A 1 82 ? -2.537 11.913 -8.780 1.00 80.88 82 HIS A C 1
ATOM 647 O O . HIS A 1 82 ? -3.160 12.726 -8.089 1.00 80.88 82 HIS A O 1
ATOM 653 N N . ASP A 1 83 ? -3.153 10.948 -9.462 1.00 92.25 83 ASP A N 1
ATOM 654 C CA . ASP A 1 83 ? -4.525 10.537 -9.175 1.00 92.25 83 ASP A CA 1
ATOM 655 C C . ASP A 1 83 ? -4.522 9.361 -8.188 1.00 92.25 83 ASP A C 1
ATOM 657 O O . ASP A 1 83 ? -3.904 8.324 -8.424 1.00 92.25 83 ASP A O 1
ATOM 661 N N . ALA A 1 84 ? -5.238 9.502 -7.070 1.00 91.69 84 ALA A N 1
ATOM 662 C CA . ALA A 1 84 ? -5.192 8.520 -5.985 1.00 91.69 84 ALA A CA 1
ATOM 663 C C . ALA A 1 84 ? -5.700 7.127 -6.401 1.00 91.69 84 ALA A C 1
ATOM 665 O O . ALA A 1 84 ? -5.242 6.115 -5.866 1.00 91.69 84 ALA A O 1
ATOM 666 N N . LEU A 1 85 ? -6.660 7.057 -7.331 1.00 94.06 85 LEU A N 1
ATOM 667 C CA . LEU A 1 85 ? -7.168 5.782 -7.829 1.00 94.06 85 LEU A CA 1
ATOM 668 C C . LEU A 1 85 ? -6.180 5.161 -8.821 1.00 94.06 85 LEU A C 1
ATOM 670 O O . LEU A 1 85 ? -5.905 3.962 -8.725 1.00 94.06 85 LEU A O 1
ATOM 674 N N . ALA A 1 86 ? -5.632 5.962 -9.736 1.00 95.06 86 ALA A N 1
A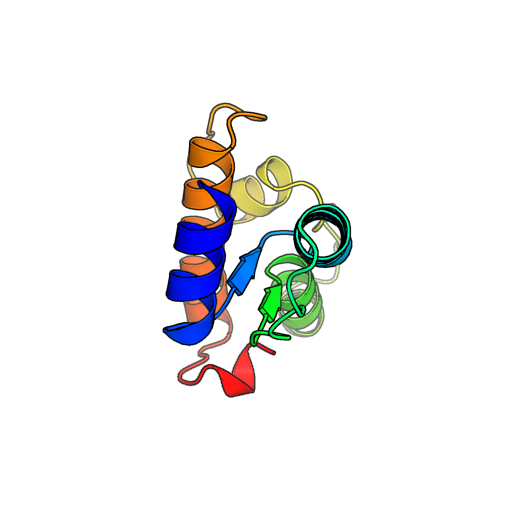TOM 675 C CA . ALA A 1 86 ? -4.602 5.530 -10.670 1.00 95.06 86 ALA A CA 1
ATOM 676 C C . ALA A 1 86 ? -3.361 5.009 -9.931 1.00 95.06 86 ALA A C 1
ATOM 678 O O . ALA A 1 86 ? -2.913 3.900 -10.221 1.00 95.06 86 ALA A O 1
ATOM 679 N N . ASP A 1 87 ? -2.876 5.724 -8.913 1.00 94.62 87 ASP A N 1
ATOM 680 C CA . ASP A 1 87 ? -1.730 5.320 -8.089 1.00 94.62 87 ASP A CA 1
ATOM 681 C C . ASP A 1 87 ? -2.005 4.009 -7.328 1.00 94.62 87 ASP A C 1
ATOM 683 O O . ASP A 1 87 ? -1.137 3.131 -7.243 1.00 94.62 87 ASP A O 1
ATOM 687 N N . ALA A 1 88 ? -3.228 3.817 -6.817 1.00 95.50 88 ALA A N 1
ATOM 688 C CA . ALA A 1 88 ? -3.623 2.584 -6.134 1.00 95.50 88 ALA A CA 1
ATOM 689 C C . ALA A 1 88 ? -3.655 1.374 -7.086 1.00 95.50 88 ALA A C 1
ATOM 691 O O . ALA A 1 88 ? -3.134 0.304 -6.755 1.00 95.50 88 ALA A O 1
ATOM 692 N N . LEU A 1 89 ? -4.225 1.537 -8.285 1.00 96.75 89 LEU A N 1
ATOM 693 C CA . LEU A 1 89 ? -4.221 0.499 -9.322 1.00 96.75 89 LEU A CA 1
ATOM 694 C C . LEU A 1 89 ? -2.796 0.204 -9.791 1.00 96.75 89 LEU A C 1
ATOM 696 O O . LEU A 1 89 ? -2.396 -0.955 -9.908 1.00 96.75 89 LEU A O 1
ATOM 700 N N . ALA A 1 90 ? -2.001 1.251 -9.977 1.00 96.69 90 ALA A N 1
ATOM 701 C CA . ALA A 1 90 ? -0.630 1.138 -10.420 1.00 96.69 90 ALA A CA 1
ATOM 702 C C . ALA A 1 90 ? 0.264 0.423 -9.391 1.00 96.69 90 ALA A C 1
ATOM 704 O O . ALA A 1 90 ? 1.130 -0.382 -9.754 1.00 96.69 90 ALA A O 1
ATOM 705 N N . THR A 1 91 ? 0.014 0.659 -8.104 1.00 97.31 91 THR A N 1
ATOM 706 C CA . THR A 1 91 ? 0.628 -0.078 -6.995 1.00 97.31 91 THR A CA 1
ATOM 707 C C . THR A 1 91 ? 0.220 -1.553 -7.013 1.00 97.31 91 THR A C 1
ATOM 709 O O . THR A 1 91 ? 1.069 -2.427 -6.824 1.00 97.31 91 THR A O 1
ATOM 712 N N . ALA A 1 92 ? -1.056 -1.858 -7.279 1.00 97.88 92 ALA A N 1
ATOM 713 C CA . ALA A 1 92 ? -1.554 -3.233 -7.350 1.00 97.88 92 ALA A CA 1
ATOM 714 C C . ALA A 1 92 ? -0.932 -4.030 -8.509 1.00 97.88 92 ALA A C 1
ATOM 716 O O . ALA A 1 92 ? -0.515 -5.173 -8.321 1.00 97.88 92 ALA A O 1
ATOM 717 N N . GLU A 1 93 ? -0.806 -3.430 -9.692 1.00 97.88 93 GLU A N 1
ATOM 718 C CA . GLU A 1 93 ? -0.140 -4.053 -10.842 1.00 97.88 93 GLU A CA 1
ATOM 719 C C . GLU A 1 93 ? 1.335 -4.353 -10.551 1.00 97.88 93 GLU A C 1
ATOM 721 O O . GLU A 1 93 ? 1.804 -5.470 -10.785 1.00 97.88 93 GLU A O 1
ATOM 726 N N . LEU A 1 94 ? 2.056 -3.383 -9.977 1.00 97.38 94 LEU A N 1
ATOM 727 C CA . LEU A 1 94 ? 3.444 -3.574 -9.564 1.00 97.38 94 LEU A CA 1
ATOM 728 C C . LEU A 1 94 ? 3.562 -4.702 -8.529 1.00 97.38 94 LEU A C 1
ATOM 730 O O . LEU A 1 94 ? 4.429 -5.567 -8.648 1.00 97.38 94 LEU A O 1
ATOM 734 N N . PHE A 1 95 ? 2.665 -4.740 -7.544 1.00 98.06 95 PHE A N 1
ATOM 735 C CA . PHE A 1 95 ? 2.622 -5.806 -6.548 1.00 98.06 95 PHE A CA 1
ATOM 736 C C . PHE A 1 95 ? 2.461 -7.195 -7.173 1.00 98.06 95 PHE A C 1
ATOM 738 O O . PHE A 1 95 ? 3.161 -8.120 -6.764 1.00 98.06 95 PHE A O 1
ATOM 745 N N . LEU A 1 96 ? 1.587 -7.358 -8.170 1.00 97.88 96 LEU A N 1
ATOM 746 C CA . LEU A 1 96 ? 1.396 -8.649 -8.839 1.00 97.88 96 LEU A CA 1
ATOM 747 C C . LEU A 1 96 ? 2.685 -9.138 -9.512 1.00 97.88 96 LEU A C 1
ATOM 749 O O . LEU A 1 96 ? 3.023 -10.321 -9.400 1.00 97.88 96 LEU A O 1
ATOM 753 N N . VAL A 1 97 ? 3.439 -8.232 -10.142 1.00 96.75 97 VAL A N 1
ATOM 754 C CA . VAL A 1 97 ? 4.756 -8.544 -10.717 1.00 96.75 97 VAL A CA 1
ATOM 755 C C . VAL A 1 97 ? 5.742 -8.968 -9.628 1.00 96.75 97 VAL A C 1
ATOM 757 O O . VAL A 1 97 ? 6.386 -10.011 -9.754 1.00 96.75 97 VAL A O 1
ATOM 760 N N . LEU A 1 98 ? 5.840 -8.194 -8.543 1.00 95.50 98 LEU A N 1
ATOM 761 C CA . LEU A 1 98 ? 6.775 -8.463 -7.448 1.00 95.50 98 LEU A CA 1
ATOM 762 C C . LEU A 1 98 ? 6.457 -9.779 -6.738 1.00 95.50 98 LEU A C 1
ATOM 764 O O . LEU A 1 98 ? 7.356 -10.591 -6.541 1.00 95.50 98 LEU A O 1
ATOM 768 N N . ARG A 1 99 ? 5.181 -10.038 -6.428 1.00 96.62 99 ARG A N 1
ATOM 769 C CA . ARG A 1 99 ? 4.722 -11.308 -5.851 1.00 96.62 99 ARG A CA 1
ATOM 770 C C . ARG A 1 99 ? 5.143 -12.488 -6.724 1.00 96.62 99 ARG A C 1
ATOM 772 O O . ARG A 1 99 ? 5.637 -13.485 -6.204 1.00 96.62 99 ARG A O 1
ATOM 779 N N . HIS A 1 100 ? 4.945 -12.381 -8.039 1.00 95.88 100 HIS A N 1
ATOM 780 C CA . HIS A 1 100 ? 5.308 -13.441 -8.976 1.00 95.88 100 HIS A CA 1
ATOM 781 C C . HIS A 1 100 ? 6.824 -13.684 -9.015 1.00 95.88 100 HIS A C 1
ATOM 783 O O . HIS A 1 100 ? 7.256 -14.830 -8.912 1.00 95.88 100 HIS A O 1
ATOM 789 N N . ARG A 1 101 ? 7.633 -12.618 -9.108 1.00 93.25 101 ARG A N 1
ATOM 790 C CA . ARG A 1 101 ? 9.108 -12.694 -9.124 1.00 93.25 101 ARG A CA 1
ATOM 791 C C . ARG A 1 101 ? 9.671 -13.291 -7.837 1.00 93.25 101 ARG A C 1
ATOM 793 O O . ARG A 1 101 ? 10.499 -14.193 -7.888 1.00 93.25 101 ARG A O 1
ATOM 800 N N . LEU A 1 102 ? 9.160 -12.834 -6.696 1.00 93.56 102 LEU A N 1
ATOM 801 C CA . LEU A 1 102 ? 9.552 -13.309 -5.370 1.00 93.56 102 LEU A CA 1
ATOM 802 C C . LEU A 1 102 ? 9.006 -14.703 -5.042 1.00 93.56 102 LEU A C 1
ATOM 804 O O . LEU A 1 102 ? 9.409 -15.279 -4.038 1.00 93.56 102 LEU A O 1
ATOM 808 N N . ARG A 1 103 ? 8.099 -15.246 -5.869 1.00 95.38 103 ARG A N 1
ATOM 809 C CA . ARG A 1 103 ? 7.406 -16.524 -5.633 1.00 95.38 103 ARG A CA 1
ATOM 810 C C . ARG A 1 103 ? 6.718 -16.577 -4.264 1.00 95.38 103 ARG A C 1
ATOM 812 O O . ARG A 1 103 ? 6.621 -17.640 -3.667 1.00 95.38 103 ARG A O 1
ATOM 819 N N . ALA A 1 104 ? 6.243 -15.430 -3.782 1.00 95.94 104 ALA A N 1
ATOM 820 C CA . ALA A 1 104 ? 5.562 -15.339 -2.501 1.00 95.94 104 ALA A CA 1
ATOM 821 C C . ALA A 1 104 ? 4.148 -15.927 -2.613 1.00 95.94 104 ALA A C 1
ATOM 823 O O . ALA A 1 104 ? 3.328 -15.493 -3.436 1.00 95.94 104 ALA A O 1
ATOM 824 N N . GLU A 1 105 ? 3.850 -16.904 -1.768 1.00 95.31 105 GLU A N 1
ATOM 825 C CA . GLU A 1 105 ? 2.566 -17.602 -1.720 1.00 95.31 105 GLU A CA 1
ATOM 826 C C . GLU A 1 105 ? 1.694 -17.097 -0.570 1.00 95.31 105 GLU A C 1
ATOM 828 O O . GLU A 1 105 ? 0.466 -17.099 -0.679 1.00 95.31 105 GLU A O 1
ATOM 833 N N . THR A 1 106 ? 2.314 -16.583 0.493 1.00 95.88 106 THR A N 1
ATOM 834 C CA . THR A 1 106 ? 1.639 -16.114 1.702 1.00 95.88 106 THR A CA 1
ATOM 835 C C . THR A 1 106 ? 1.872 -14.626 1.957 1.00 95.88 106 THR A C 1
ATOM 837 O O . THR A 1 106 ? 2.852 -14.026 1.526 1.00 95.88 106 THR A O 1
ATOM 840 N N . VAL A 1 107 ? 0.973 -14.012 2.732 1.00 93.81 107 VAL A N 1
ATOM 841 C CA . VAL A 1 107 ? 1.152 -12.627 3.205 1.00 93.81 107 VAL A CA 1
ATOM 842 C C . VAL A 1 107 ? 2.378 -12.500 4.117 1.00 93.81 107 VAL A C 1
ATOM 844 O O . VAL A 1 107 ? 3.005 -11.451 4.130 1.00 93.81 107 VAL A O 1
ATOM 847 N N . GLY A 1 108 ? 2.729 -13.548 4.870 1.00 95.00 108 GLY A N 1
ATOM 848 C CA . GLY A 1 108 ? 3.883 -13.520 5.774 1.00 95.00 108 GLY A CA 1
ATOM 849 C C . GLY A 1 108 ? 5.226 -13.390 5.053 1.00 95.00 108 GLY A C 1
ATOM 850 O O . GLY A 1 108 ? 6.165 -12.866 5.630 1.00 95.00 108 GLY A O 1
ATOM 851 N N . GLU A 1 109 ? 5.305 -13.809 3.791 1.00 94.75 109 GLU A N 1
ATOM 852 C CA . GLU A 1 109 ? 6.506 -13.667 2.954 1.00 94.75 109 GLU A CA 1
ATOM 853 C C . GLU A 1 109 ? 6.639 -12.266 2.332 1.00 94.75 109 GLU A C 1
ATOM 855 O O . GLU A 1 109 ? 7.661 -11.951 1.728 1.00 94.75 109 GLU A O 1
ATOM 860 N N . LEU A 1 110 ? 5.600 -11.431 2.449 1.00 94.88 110 LEU A N 1
ATOM 861 C CA . LEU A 1 110 ? 5.501 -10.111 1.820 1.00 94.88 110 LEU A CA 1
ATOM 862 C C . LEU A 1 110 ? 5.645 -8.941 2.813 1.00 94.88 110 LEU A C 1
ATOM 864 O O . LEU A 1 110 ? 5.556 -7.785 2.393 1.00 94.88 110 LEU A O 1
ATOM 868 N N . ILE A 1 111 ? 5.809 -9.225 4.109 1.00 91.56 111 ILE A N 1
ATOM 869 C CA . ILE A 1 111 ? 5.845 -8.248 5.215 1.00 91.56 111 ILE A CA 1
ATOM 870 C C . ILE A 1 111 ? 7.167 -8.379 5.966 1.00 91.56 111 ILE A C 1
ATOM 872 O O . ILE A 1 111 ? 7.786 -7.323 6.241 1.00 91.56 111 ILE A O 1
#

Radius of gyration: 14.83 Å; chains: 1; bounding box: 41×31×37 Å

Foldseek 3Di:
DVLVVVVVVLVVDEAQAADCVPVLVVNCVVCVVVVHDRPPGHYFHQLVLLVVLCVPDHPDDDPSSDLQSLCVVVVHDDFDPPDPVRNVVSSVVSVVVSCVSQVPPDSVSRD